Protein AF-A0A955SS91-F1 (afdb_monomer)

Radius of gyration: 15.08 Å; Cα contacts (8 Å, |Δi|>4): 204; chains: 1; bounding box: 35×33×44 Å

Sequence (114 aa):
MNPKEIGTIIAERQFTLSDNPDRIITARMGMPKVFSDNGDYCCPIQVLGAGNDRVLEVGGVDAVQAIDLALKALGARLWSMQKESGGKIVWLDEGNWDLGLPMINMNQIEVSPA

pLDDT: mean 82.78, std 16.25, range [34.12, 97.56]

Structure (mmCIF, N/CA/C/O backbone):
data_AF-A0A955SS91-F1
#
_entry.id   AF-A0A955SS91-F1
#
loop_
_atom_site.group_PDB
_atom_site.id
_atom_site.type_symbol
_atom_site.label_atom_id
_atom_site.label_alt_id
_atom_site.label_comp_id
_atom_site.label_asym_id
_atom_site.label_entity_id
_atom_site.label_seq_id
_atom_site.pdbx_PDB_ins_code
_atom_site.Cartn_x
_atom_site.Cartn_y
_atom_site.Cartn_z
_atom_site.occupancy
_atom_site.B_iso_or_equiv
_atom_site.auth_seq_id
_atom_site.auth_comp_id
_atom_site.auth_asym_id
_atom_site.auth_atom_id
_atom_site.pdbx_PDB_model_num
ATOM 1 N N . MET A 1 1 ? -5.383 0.423 -20.404 1.00 44.78 1 MET A N 1
ATOM 2 C CA . MET A 1 1 ? -5.559 -0.167 -19.060 1.00 44.78 1 MET A CA 1
ATOM 3 C C . MET A 1 1 ? -6.774 0.484 -18.423 1.00 44.78 1 MET A C 1
ATOM 5 O O . MET A 1 1 ? -6.920 1.690 -18.577 1.00 44.78 1 MET A O 1
ATOM 9 N N . ASN A 1 2 ? -7.677 -0.278 -17.804 1.00 42.12 2 ASN A N 1
ATOM 10 C CA . ASN A 1 2 ? -8.834 0.307 -17.129 1.00 42.12 2 ASN A CA 1
ATOM 11 C C . ASN A 1 2 ? -8.305 1.057 -15.885 1.00 42.12 2 ASN A C 1
ATOM 13 O O . ASN A 1 2 ? -7.682 0.400 -15.052 1.00 42.12 2 ASN A O 1
ATOM 17 N N . PRO A 1 3 ? -8.503 2.381 -15.718 1.00 49.69 3 PRO A N 1
ATOM 18 C CA . PRO A 1 3 ? -7.893 3.173 -14.631 1.00 49.69 3 PRO A CA 1
ATOM 19 C C . PRO A 1 3 ? -8.293 2.747 -13.204 1.00 49.69 3 PRO A C 1
ATOM 21 O O . PRO A 1 3 ? -7.920 3.391 -12.227 1.00 49.69 3 PRO A O 1
ATOM 24 N N . LYS A 1 4 ? -9.122 1.705 -13.083 1.00 57.12 4 LYS A N 1
ATOM 25 C CA . LYS A 1 4 ? -9.730 1.217 -11.846 1.00 57.12 4 LYS A CA 1
ATOM 26 C C . LYS A 1 4 ? -9.161 -0.114 -11.355 1.00 57.12 4 LYS A C 1
ATOM 28 O O . LYS A 1 4 ? -9.488 -0.507 -10.241 1.00 57.12 4 LYS A O 1
ATOM 33 N N . GLU A 1 5 ? -8.352 -0.816 -12.146 1.00 79.94 5 GLU A N 1
ATOM 34 C CA . GLU A 1 5 ? -7.921 -2.177 -11.808 1.00 79.94 5 GLU A CA 1
ATOM 35 C C . GLU A 1 5 ? -6.437 -2.219 -11.441 1.00 79.94 5 GLU A C 1
ATOM 37 O O . GLU A 1 5 ? -5.571 -1.842 -12.226 1.00 79.94 5 GLU A O 1
ATOM 42 N N . ILE A 1 6 ? -6.152 -2.701 -10.229 1.00 90.50 6 ILE A N 1
ATOM 43 C CA . ILE A 1 6 ? -4.796 -2.825 -9.674 1.00 90.50 6 ILE A CA 1
ATOM 44 C C . ILE A 1 6 ? -3.956 -3.917 -10.374 1.00 90.50 6 ILE A C 1
ATOM 46 O O . ILE A 1 6 ? -2.737 -3.949 -10.228 1.00 90.50 6 ILE A O 1
ATOM 50 N N . GLY A 1 7 ? -4.586 -4.795 -11.165 1.00 91.44 7 GLY A N 1
ATOM 51 C CA . GLY A 1 7 ? -3.945 -5.965 -11.771 1.00 91.44 7 GLY A CA 1
ATOM 52 C C . GLY A 1 7 ? -3.761 -7.114 -10.772 1.00 91.44 7 GLY A C 1
ATOM 53 O O . GLY A 1 7 ? -4.565 -7.276 -9.854 1.00 91.44 7 GLY A O 1
ATOM 54 N N . THR A 1 8 ? -2.714 -7.926 -10.954 1.00 95.69 8 THR A N 1
ATOM 55 C CA . THR A 1 8 ? -2.373 -9.030 -10.037 1.00 95.69 8 THR A CA 1
ATOM 56 C C . THR A 1 8 ? -1.987 -8.478 -8.671 1.00 95.69 8 THR A C 1
ATOM 58 O O . THR A 1 8 ? -0.992 -7.771 -8.565 1.00 95.69 8 THR A O 1
ATOM 61 N N . ILE A 1 9 ? -2.738 -8.818 -7.627 1.00 96.88 9 ILE A N 1
ATOM 62 C CA . ILE A 1 9 ? -2.437 -8.422 -6.245 1.00 96.88 9 ILE A CA 1
ATOM 63 C C . ILE A 1 9 ? -1.336 -9.333 -5.691 1.00 96.88 9 ILE A C 1
ATOM 65 O O . ILE A 1 9 ? -1.457 -10.553 -5.765 1.00 96.88 9 ILE A O 1
ATOM 69 N N . ILE A 1 10 ? -0.277 -8.740 -5.136 1.00 97.25 10 ILE A N 1
ATOM 70 C CA . ILE A 1 10 ? 0.867 -9.470 -4.560 1.00 97.25 10 ILE A CA 1
ATOM 71 C C . ILE A 1 10 ? 0.972 -9.328 -3.039 1.00 97.25 10 ILE A C 1
ATOM 73 O O . ILE A 1 10 ? 1.640 -1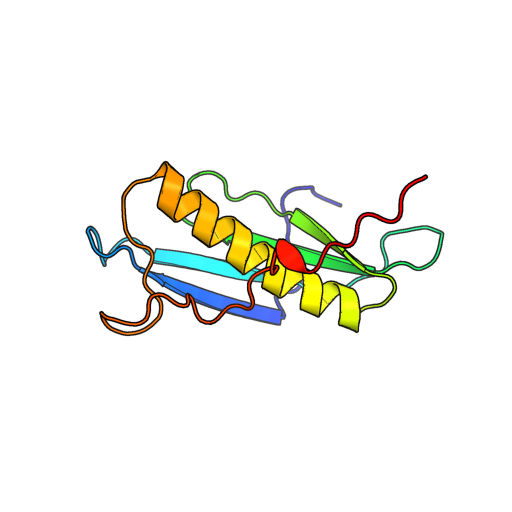0.136 -2.400 1.00 97.25 10 ILE A O 1
ATOM 77 N N . ALA A 1 11 ? 0.317 -8.323 -2.450 1.00 97.06 11 ALA A N 1
ATOM 78 C CA . ALA A 1 11 ? 0.247 -8.149 -1.003 1.00 97.06 11 ALA A CA 1
ATOM 79 C C . ALA A 1 11 ? -1.014 -7.383 -0.588 1.00 97.06 11 ALA A C 1
ATOM 81 O O . ALA A 1 11 ? -1.464 -6.469 -1.287 1.00 97.06 11 ALA A O 1
ATOM 82 N N . GLU A 1 12 ? -1.542 -7.726 0.587 1.00 96.25 12 GLU A N 1
ATOM 83 C CA . GLU A 1 12 ? -2.661 -7.035 1.224 1.00 96.25 12 GLU A CA 1
ATOM 84 C C . GLU A 1 12 ? -2.403 -6.834 2.720 1.00 96.25 12 GLU A C 1
ATOM 86 O O . GLU A 1 12 ? -1.715 -7.628 3.367 1.00 96.25 12 GLU A O 1
ATOM 91 N N . ARG A 1 13 ? -2.986 -5.773 3.281 1.00 94.50 13 ARG A N 1
ATOM 92 C CA . ARG A 1 13 ? -3.036 -5.537 4.724 1.00 94.50 13 ARG A CA 1
ATOM 93 C C . ARG A 1 13 ? -4.369 -4.925 5.114 1.00 94.50 13 ARG A C 1
ATOM 95 O O . ARG A 1 13 ? -4.806 -3.953 4.502 1.00 94.50 13 ARG A O 1
ATOM 102 N N . GLN A 1 14 ? -4.975 -5.480 6.156 1.00 93.62 14 GLN A N 1
ATOM 103 C CA . GLN A 1 14 ? -6.199 -4.957 6.745 1.00 93.62 14 GLN A CA 1
ATOM 104 C C . GLN A 1 14 ? -5.899 -4.118 7.985 1.00 93.62 14 GLN A C 1
ATOM 106 O O . GLN A 1 14 ? -4.964 -4.397 8.738 1.00 93.62 14 GLN A O 1
ATOM 111 N N . PHE A 1 15 ? -6.722 -3.095 8.164 1.00 91.50 15 PHE A N 1
ATOM 112 C CA . PHE A 1 15 ? -6.720 -2.162 9.276 1.00 91.50 15 PHE A CA 1
ATOM 113 C C . PHE A 1 15 ? -8.155 -1.980 9.762 1.00 91.50 15 PHE A C 1
ATOM 115 O O . PHE A 1 15 ? -9.101 -2.119 8.981 1.00 91.50 15 PHE A O 1
ATOM 122 N N . THR A 1 16 ? -8.305 -1.607 11.024 1.00 89.50 16 THR A N 1
ATOM 123 C CA . THR A 1 16 ? -9.587 -1.218 11.620 1.00 89.50 16 THR A CA 1
ATOM 124 C C . THR A 1 16 ? -9.568 0.260 11.989 1.00 89.50 16 THR A C 1
ATOM 126 O O . THR A 1 16 ? -8.511 0.900 12.016 1.00 89.50 16 THR A O 1
ATOM 129 N N . LEU A 1 17 ? -10.744 0.821 12.264 1.00 85.75 17 LEU A N 1
ATOM 130 C CA . LEU A 1 17 ? -10.852 2.121 12.915 1.00 85.75 17 LEU A CA 1
ATOM 131 C C . LEU A 1 17 ? -11.088 1.935 14.412 1.00 85.75 17 LEU A C 1
ATOM 133 O O . LEU A 1 17 ? -11.919 1.128 14.815 1.00 85.75 17 LEU A O 1
ATOM 137 N N . SER A 1 18 ? -10.394 2.712 15.242 1.00 83.62 18 SER A N 1
ATOM 138 C CA . SER A 1 18 ? -10.528 2.621 16.702 1.00 83.62 18 SER A CA 1
ATOM 139 C C . SER A 1 18 ? -11.941 2.931 17.206 1.00 83.62 18 SER A C 1
ATOM 141 O O . SER A 1 18 ? -12.359 2.419 18.234 1.00 83.62 18 SER A O 1
ATOM 143 N N . ASP A 1 19 ? -12.659 3.820 16.518 1.00 84.25 19 ASP A N 1
ATOM 144 C CA . ASP A 1 19 ? -14.026 4.243 16.845 1.00 84.25 19 ASP A CA 1
ATOM 145 C C . ASP A 1 19 ? -15.099 3.378 16.168 1.00 84.25 19 ASP A C 1
ATOM 147 O O . ASP A 1 19 ? -16.272 3.449 16.532 1.00 84.25 19 ASP A O 1
ATOM 151 N N . ASN A 1 20 ? -14.707 2.555 15.194 1.00 85.38 20 ASN A N 1
ATOM 152 C CA . ASN A 1 20 ? -15.581 1.608 14.518 1.00 85.38 20 ASN A CA 1
ATOM 153 C C . ASN A 1 20 ? -14.779 0.379 14.044 1.00 85.38 20 ASN A C 1
ATOM 155 O O . ASN A 1 20 ? -14.380 0.320 12.874 1.00 85.38 20 ASN A O 1
ATOM 159 N N . PRO A 1 21 ? -14.541 -0.605 14.930 1.00 84.81 21 PRO A N 1
ATOM 160 C CA . PRO A 1 21 ? -13.742 -1.787 14.606 1.00 84.81 21 PRO A CA 1
ATOM 161 C C . P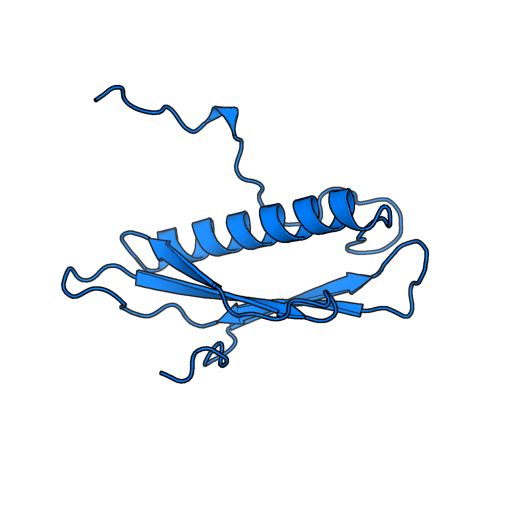RO A 1 21 ? -14.317 -2.646 13.472 1.00 84.81 21 PRO A C 1
ATOM 163 O O . PRO A 1 21 ? -13.559 -3.325 12.783 1.00 84.81 21 PRO A O 1
ATOM 166 N N . ASP A 1 22 ? -15.630 -2.573 13.230 1.00 88.00 22 ASP A N 1
ATOM 167 C CA . ASP A 1 22 ? -16.298 -3.278 12.128 1.00 88.00 22 ASP A CA 1
ATOM 168 C C . ASP A 1 22 ? -15.965 -2.665 10.757 1.00 88.00 22 ASP A C 1
ATOM 170 O O . ASP A 1 22 ? -16.153 -3.293 9.709 1.00 88.00 22 ASP A O 1
ATOM 174 N N . ARG A 1 23 ? -15.453 -1.427 10.733 1.00 86.88 23 ARG A N 1
ATOM 175 C CA . ARG A 1 23 ? -15.017 -0.772 9.503 1.00 86.88 23 ARG A CA 1
ATOM 176 C C . ARG A 1 23 ? -13.595 -1.190 9.146 1.00 86.88 23 ARG A C 1
ATOM 178 O O . ARG A 1 23 ? -12.617 -0.695 9.703 1.00 86.88 23 ARG A O 1
ATOM 185 N N . ILE A 1 24 ? -13.503 -2.042 8.129 1.00 91.06 24 ILE A N 1
ATOM 186 C CA . ILE A 1 24 ? -12.234 -2.522 7.578 1.00 91.06 24 ILE A CA 1
ATOM 187 C C . ILE A 1 24 ? -11.710 -1.579 6.492 1.00 91.06 24 ILE A C 1
ATOM 189 O O . ILE A 1 24 ? -12.403 -1.269 5.520 1.00 91.06 24 ILE A O 1
ATOM 193 N N . ILE A 1 25 ? -10.447 -1.181 6.627 1.00 92.25 25 ILE A N 1
ATOM 194 C CA . ILE A 1 25 ? -9.659 -0.528 5.580 1.00 92.25 25 ILE A CA 1
ATOM 195 C C . ILE A 1 25 ? -8.665 -1.553 5.040 1.00 92.25 25 ILE A C 1
ATOM 197 O O . ILE A 1 25 ? -7.970 -2.208 5.811 1.00 92.25 25 ILE A O 1
ATOM 201 N N . THR A 1 26 ? -8.579 -1.707 3.718 1.00 94.81 26 THR A N 1
ATOM 202 C CA . THR A 1 26 ? -7.651 -2.670 3.095 1.00 94.81 26 THR A CA 1
ATOM 203 C C . THR A 1 26 ? -6.662 -1.954 2.190 1.00 94.81 26 THR A C 1
ATOM 205 O O . THR A 1 26 ? -7.059 -1.374 1.183 1.00 94.81 26 THR A O 1
ATOM 208 N N . ALA A 1 27 ? -5.373 -2.020 2.515 1.00 95.12 27 ALA A N 1
ATOM 209 C CA . ALA A 1 27 ? -4.299 -1.630 1.611 1.00 95.12 27 ALA A CA 1
ATOM 210 C C . ALA A 1 27 ? -3.926 -2.812 0.709 1.00 95.12 27 ALA A C 1
ATOM 212 O O . ALA A 1 27 ? -3.731 -3.926 1.193 1.00 95.12 27 ALA A O 1
ATOM 213 N N . ARG A 1 28 ? -3.801 -2.562 -0.592 1.00 97.00 28 ARG A N 1
ATOM 214 C CA . ARG A 1 28 ? -3.412 -3.537 -1.613 1.00 97.00 28 ARG A CA 1
ATOM 215 C C . ARG A 1 28 ? -2.216 -3.030 -2.395 1.00 97.00 28 ARG A C 1
ATOM 217 O O . ARG A 1 28 ? -2.144 -1.842 -2.716 1.00 97.00 28 ARG A O 1
ATOM 224 N N . MET A 1 29 ? -1.336 -3.954 -2.750 1.00 97.56 29 MET A N 1
ATOM 225 C CA . MET A 1 29 ? -0.226 -3.744 -3.668 1.00 97.56 29 MET A CA 1
ATOM 226 C C . MET A 1 29 ? -0.353 -4.720 -4.832 1.00 97.56 29 MET A C 1
ATOM 228 O O . MET A 1 29 ? -0.503 -5.928 -4.626 1.00 97.56 29 MET A O 1
ATOM 232 N N . GLY A 1 30 ? -0.309 -4.194 -6.050 1.00 97.31 30 GLY A N 1
ATOM 233 C CA . GLY A 1 30 ? -0.276 -4.994 -7.262 1.00 97.31 30 GLY A CA 1
ATOM 234 C C . GLY A 1 30 ? 1.143 -5.281 -7.740 1.00 97.31 30 GLY A C 1
ATOM 235 O O . GLY A 1 30 ? 2.122 -4.729 -7.242 1.00 97.31 30 GLY A O 1
ATOM 236 N N . MET A 1 31 ? 1.245 -6.174 -8.715 1.00 96.75 31 MET A N 1
ATOM 237 C CA . MET A 1 31 ? 2.505 -6.594 -9.308 1.00 96.75 31 MET A CA 1
ATOM 238 C C . MET A 1 31 ? 3.190 -5.414 -10.019 1.00 96.75 31 MET A C 1
ATOM 240 O O . MET A 1 31 ? 2.542 -4.756 -10.842 1.00 96.75 31 MET A O 1
ATOM 244 N N . PRO A 1 32 ? 4.484 -5.153 -9.747 1.00 96.56 32 PRO A N 1
ATOM 245 C CA . PRO A 1 32 ? 5.243 -4.157 -10.485 1.00 96.56 32 PRO A CA 1
ATOM 246 C C . PRO A 1 32 ? 5.271 -4.467 -11.978 1.00 96.56 32 PRO A C 1
ATOM 248 O O . PRO A 1 32 ? 5.373 -5.627 -12.385 1.00 96.56 32 PRO A O 1
ATOM 251 N N . LYS A 1 33 ? 5.214 -3.421 -12.796 1.00 94.62 33 LYS A N 1
ATOM 252 C CA . LYS A 1 33 ? 5.214 -3.519 -14.257 1.00 94.62 33 LYS A CA 1
ATOM 253 C C . LYS A 1 33 ? 5.978 -2.351 -14.864 1.00 94.62 33 LYS A C 1
ATOM 255 O O . LYS A 1 33 ? 6.019 -1.272 -14.280 1.00 94.62 33 LYS A O 1
ATOM 260 N N . VAL A 1 34 ? 6.535 -2.563 -16.049 1.00 93.56 34 VAL A N 1
ATOM 261 C CA . VAL A 1 34 ? 7.107 -1.479 -16.855 1.00 93.56 34 VAL A CA 1
ATOM 262 C C . VAL A 1 34 ? 5.976 -0.544 -17.285 1.00 93.56 34 VAL A C 1
ATOM 264 O O . VAL A 1 34 ? 4.914 -1.014 -17.701 1.00 93.56 34 VAL A O 1
ATOM 267 N N . PHE A 1 35 ? 6.184 0.764 -17.147 1.00 83.88 35 PHE A N 1
ATOM 268 C CA . PHE A 1 35 ? 5.143 1.769 -17.396 1.00 83.88 35 PHE A CA 1
ATOM 269 C C . PHE A 1 35 ? 5.599 2.939 -18.280 1.00 83.88 35 PHE A C 1
ATOM 271 O O . PHE A 1 35 ? 4.743 3.593 -18.875 1.00 83.88 35 PHE A O 1
ATOM 278 N N . SER A 1 36 ? 6.906 3.183 -18.420 1.00 77.56 36 SER A N 1
ATOM 279 C CA . SER A 1 36 ? 7.435 4.217 -19.317 1.00 77.56 36 SER A CA 1
ATOM 280 C C . SER A 1 36 ? 8.204 3.610 -20.492 1.00 77.56 36 SER A C 1
ATOM 282 O O . SER A 1 36 ? 8.779 2.525 -20.386 1.00 77.56 36 SER A O 1
ATOM 284 N N . ASP A 1 37 ? 8.267 4.349 -21.602 1.00 76.94 37 ASP A N 1
ATOM 285 C CA . ASP A 1 37 ? 9.090 3.995 -22.770 1.00 76.94 37 ASP A CA 1
ATOM 286 C C . ASP A 1 37 ? 10.594 3.939 -22.428 1.00 76.94 37 ASP A C 1
ATOM 288 O O . ASP A 1 37 ? 11.374 3.309 -23.139 1.00 76.94 37 ASP A O 1
ATOM 292 N N . ASN A 1 38 ? 10.994 4.553 -21.306 1.00 80.19 38 ASN A N 1
ATOM 293 C CA . ASN A 1 38 ? 12.362 4.550 -20.789 1.00 80.19 38 ASN A CA 1
ATOM 294 C C . ASN A 1 38 ? 12.689 3.312 -19.934 1.00 80.19 38 ASN A C 1
ATOM 296 O O . ASN A 1 38 ? 13.822 3.174 -19.478 1.00 80.19 38 ASN A O 1
ATOM 300 N N . GLY A 1 39 ? 11.727 2.408 -19.720 1.00 82.44 39 GLY A N 1
ATOM 301 C CA . GLY A 1 39 ? 11.922 1.187 -18.937 1.00 82.44 39 GLY A CA 1
ATOM 302 C C . GLY A 1 39 ? 11.702 1.344 -17.431 1.00 82.44 39 GLY A C 1
ATOM 303 O O . GLY A 1 39 ? 11.981 0.398 -16.694 1.00 82.44 39 GLY A O 1
ATOM 304 N N . ASP A 1 40 ? 11.174 2.485 -16.970 1.00 92.19 40 ASP A N 1
ATOM 305 C CA . ASP A 1 40 ? 10.836 2.667 -15.557 1.00 92.19 40 ASP A CA 1
ATOM 306 C C . ASP A 1 40 ? 9.689 1.739 -15.157 1.00 92.19 40 ASP A C 1
ATOM 308 O O . ASP A 1 40 ? 8.782 1.420 -15.942 1.00 92.19 40 ASP A O 1
ATOM 312 N N . TYR A 1 41 ? 9.705 1.344 -13.891 1.00 95.56 41 TYR A N 1
ATOM 313 C CA . TYR A 1 41 ? 8.677 0.509 -13.302 1.00 95.56 41 TYR A CA 1
ATOM 314 C C . TYR A 1 41 ? 7.667 1.359 -12.548 1.00 95.56 41 TYR A C 1
ATOM 316 O O . TYR A 1 41 ? 7.985 2.397 -11.975 1.00 95.56 41 TYR A O 1
ATOM 324 N N . CYS A 1 42 ? 6.435 0.874 -12.483 1.00 94.88 42 CYS A N 1
ATOM 325 C CA . CYS A 1 42 ? 5.481 1.324 -11.491 1.00 94.88 42 CYS A CA 1
ATOM 326 C C . CYS A 1 42 ? 4.931 0.142 -10.697 1.00 94.88 42 CYS A C 1
ATOM 328 O O . CYS A 1 42 ? 4.816 -0.980 -11.196 1.00 94.88 42 CYS A O 1
ATOM 330 N N . CYS A 1 43 ? 4.585 0.406 -9.443 1.00 97.00 43 CYS A N 1
ATOM 331 C CA . CYS A 1 43 ? 3.908 -0.526 -8.561 1.00 97.00 43 CYS A CA 1
ATOM 332 C C . CYS A 1 43 ? 2.537 0.069 -8.191 1.00 97.00 43 CYS A C 1
ATOM 334 O O . CYS A 1 43 ? 2.478 1.130 -7.557 1.00 97.00 43 CYS A O 1
ATOM 336 N N . PRO A 1 44 ? 1.422 -0.536 -8.640 1.00 96.62 44 PRO A N 1
ATOM 337 C CA . PRO A 1 44 ? 0.093 -0.009 -8.369 1.00 96.62 44 PRO A CA 1
ATOM 338 C C . PRO A 1 44 ? -0.337 -0.310 -6.926 1.00 96.62 44 PRO A C 1
ATOM 340 O O . PRO A 1 44 ? -0.186 -1.427 -6.438 1.00 96.62 44 PRO A O 1
ATOM 343 N N . ILE A 1 45 ? -0.923 0.677 -6.251 1.00 96.44 45 ILE A N 1
ATOM 344 C CA . ILE A 1 45 ? -1.455 0.554 -4.889 1.00 96.44 45 ILE A CA 1
ATOM 345 C C . ILE A 1 45 ? -2.910 1.003 -4.814 1.00 96.44 45 ILE A C 1
ATOM 347 O O . ILE A 1 45 ? -3.350 1.885 -5.555 1.00 96.44 45 ILE A O 1
ATOM 351 N N . GLN A 1 46 ? -3.660 0.441 -3.872 1.00 95.44 46 GLN A N 1
ATOM 352 C CA . GLN A 1 46 ? -5.052 0.808 -3.621 1.00 95.44 46 GLN A CA 1
ATOM 353 C C . GLN A 1 46 ? -5.348 0.753 -2.123 1.00 95.44 46 GLN A C 1
ATOM 355 O O . GLN A 1 46 ? -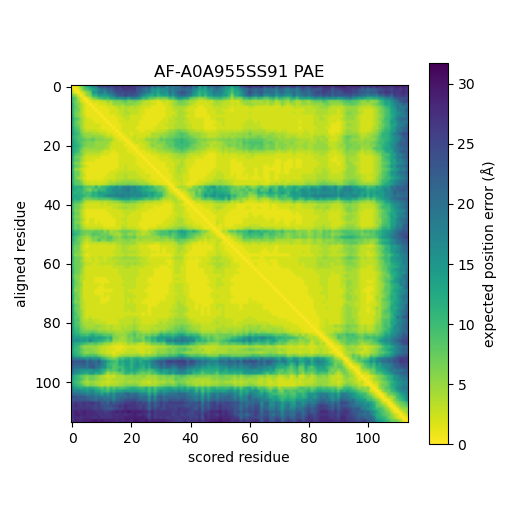4.861 -0.133 -1.429 1.00 95.44 46 GLN A O 1
ATOM 360 N N . VAL A 1 47 ? -6.158 1.687 -1.627 1.00 93.88 47 VAL A N 1
ATOM 361 C CA . VAL A 1 47 ? -6.710 1.638 -0.266 1.00 93.88 47 VAL A CA 1
ATOM 362 C C . VAL A 1 47 ? -8.226 1.588 -0.393 1.00 93.88 47 VAL A C 1
ATOM 364 O O . VAL A 1 47 ? -8.802 2.500 -0.976 1.00 93.88 47 VAL A O 1
ATOM 367 N N . LEU A 1 48 ? -8.839 0.516 0.103 1.00 92.56 48 LEU A N 1
ATOM 368 C CA . LEU A 1 48 ? -10.282 0.273 0.076 1.00 92.56 48 LEU A CA 1
ATOM 369 C C . LEU A 1 48 ? -10.937 0.620 1.410 1.00 92.56 48 LEU A C 1
ATOM 371 O O . LEU A 1 48 ? -10.288 0.533 2.454 1.00 92.56 48 LEU A O 1
ATOM 375 N N . GLY A 1 49 ? -12.229 0.959 1.381 1.00 87.00 49 GLY A N 1
ATOM 376 C CA . GLY A 1 49 ? -12.997 1.319 2.586 1.00 87.00 49 GLY A CA 1
ATOM 377 C C . GLY A 1 49 ? -12.757 2.761 3.058 1.00 87.00 49 GLY A C 1
ATOM 378 O O . GLY A 1 49 ? -13.258 3.189 4.106 1.00 87.00 49 GLY A O 1
ATOM 379 N N . ALA A 1 50 ? -12.016 3.528 2.253 1.00 75.44 50 ALA A N 1
ATOM 380 C CA . ALA A 1 50 ? -11.582 4.895 2.516 1.00 75.44 50 ALA A CA 1
ATOM 381 C C . ALA A 1 50 ? -12.506 5.958 1.903 1.00 75.44 50 ALA A C 1
ATOM 383 O O . ALA A 1 50 ? -12.338 7.144 2.168 1.00 75.44 50 ALA A O 1
ATOM 384 N N . GLY A 1 51 ? -13.447 5.557 1.043 1.00 78.75 51 GLY A N 1
ATOM 385 C CA . GLY A 1 51 ? -14.323 6.460 0.288 1.00 78.75 51 GLY A CA 1
ATOM 386 C C . GLY A 1 51 ? -13.702 6.959 -1.021 1.00 78.75 51 GLY A C 1
ATOM 387 O O . GLY A 1 51 ? -14.429 7.236 -1.972 1.00 78.75 51 GLY A O 1
ATOM 388 N N . ASN A 1 52 ? -12.369 6.996 -1.118 1.00 80.00 52 ASN A N 1
ATOM 389 C CA . ASN A 1 52 ? -11.644 7.176 -2.373 1.00 80.00 52 ASN A CA 1
ATOM 390 C C . ASN A 1 52 ? -10.756 5.962 -2.640 1.00 80.00 52 ASN A C 1
ATOM 392 O O . ASN A 1 52 ? -9.578 5.939 -2.281 1.00 80.00 52 ASN A O 1
ATOM 396 N N . ASP A 1 53 ? -11.331 4.985 -3.330 1.00 88.12 53 ASP A N 1
ATOM 397 C CA . ASP A 1 53 ? -10.732 3.672 -3.557 1.00 88.12 53 ASP A CA 1
ATOM 398 C C . ASP A 1 53 ? -9.939 3.618 -4.880 1.00 88.12 53 ASP A C 1
ATOM 400 O O . ASP A 1 53 ? -9.764 2.562 -5.489 1.00 88.12 53 ASP A O 1
ATOM 404 N N . ARG A 1 54 ? -9.450 4.772 -5.362 1.00 90.19 54 ARG A N 1
ATOM 405 C CA . ARG A 1 54 ? -8.671 4.850 -6.607 1.00 90.19 54 ARG A CA 1
ATOM 406 C C . ARG A 1 54 ? -7.324 4.136 -6.494 1.00 90.19 54 ARG A C 1
ATOM 408 O O . ARG A 1 54 ? -6.642 4.234 -5.461 1.00 90.19 54 ARG A O 1
ATOM 415 N N . VAL A 1 55 ? -6.931 3.509 -7.599 1.00 93.50 55 VAL A N 1
ATOM 416 C CA . VAL A 1 55 ? -5.588 2.966 -7.815 1.00 93.50 55 VAL A CA 1
ATOM 417 C C . VAL A 1 55 ? -4.616 4.124 -8.052 1.00 93.50 55 VAL A C 1
ATOM 419 O O . VAL A 1 55 ? -4.945 5.083 -8.750 1.00 93.50 55 VAL A O 1
ATOM 422 N N . LEU A 1 56 ? -3.435 4.051 -7.443 1.00 92.69 56 LEU A N 1
ATOM 423 C CA . LEU A 1 56 ? -2.310 4.949 -7.703 1.00 92.69 56 LEU A CA 1
ATOM 424 C C . LEU A 1 56 ? -1.157 4.125 -8.260 1.00 92.69 56 LEU A C 1
ATOM 426 O O . LEU A 1 56 ? -0.826 3.091 -7.689 1.00 92.69 56 LEU A O 1
ATOM 430 N N . GLU A 1 57 ? -0.537 4.583 -9.339 1.00 93.75 57 GLU A N 1
ATOM 431 C CA . GLU A 1 57 ? 0.683 3.976 -9.871 1.00 93.75 57 GLU A CA 1
ATOM 432 C C . GLU A 1 57 ? 1.894 4.709 -9.294 1.00 93.75 57 GLU A C 1
ATOM 434 O O . GLU A 1 57 ? 2.035 5.917 -9.477 1.00 93.75 57 GLU A O 1
ATOM 439 N N . VAL A 1 58 ? 2.744 3.994 -8.554 1.00 94.81 58 VAL A N 1
ATOM 440 C CA . VAL A 1 58 ? 3.922 4.576 -7.896 1.00 94.81 58 VAL A CA 1
ATOM 441 C C . VAL A 1 58 ? 5.169 4.192 -8.679 1.00 94.81 58 VAL A C 1
ATOM 443 O O . VAL A 1 58 ? 5.479 3.008 -8.784 1.00 94.81 58 VAL A O 1
ATOM 446 N N . GLY A 1 59 ? 5.843 5.181 -9.265 1.00 93.19 59 GLY A N 1
ATOM 447 C CA . GLY A 1 59 ? 6.999 4.974 -10.139 1.00 93.19 59 GLY A CA 1
ATOM 448 C C . GLY A 1 59 ? 8.315 4.757 -9.391 1.00 93.19 59 GLY A C 1
ATOM 449 O O . GLY A 1 59 ? 8.503 5.294 -8.303 1.00 93.19 59 GLY A O 1
ATOM 450 N N . GLY A 1 60 ? 9.227 4.010 -10.008 1.00 93.69 60 GLY A N 1
ATOM 451 C CA . GLY A 1 60 ? 10.622 3.841 -9.609 1.00 93.69 60 GLY A CA 1
ATOM 452 C C . GLY A 1 60 ? 11.484 3.417 -10.803 1.00 93.69 60 GLY A C 1
ATOM 453 O O . GLY A 1 60 ? 10.971 2.892 -11.790 1.00 93.69 60 GLY A O 1
ATOM 454 N N . VAL A 1 61 ? 12.796 3.634 -10.714 1.00 95.88 61 VAL A N 1
ATOM 455 C CA . VAL A 1 61 ? 13.763 3.301 -11.779 1.00 95.88 61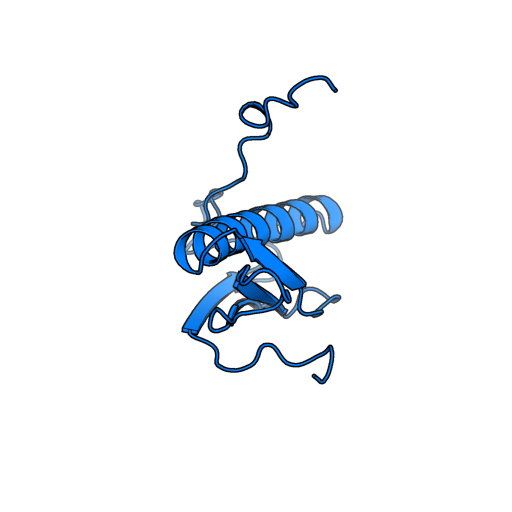 VAL A CA 1
ATOM 456 C C . VAL A 1 61 ? 13.809 1.800 -12.083 1.00 95.88 61 VAL A C 1
ATOM 458 O O . VAL A 1 61 ? 14.134 1.392 -13.191 1.00 95.88 61 VAL A O 1
ATOM 461 N N . ASP A 1 62 ? 13.456 0.971 -11.101 1.00 95.56 62 ASP A N 1
ATOM 462 C CA . ASP A 1 62 ? 13.309 -0.472 -11.233 1.00 95.56 62 ASP A CA 1
ATOM 463 C C . ASP A 1 62 ? 12.160 -0.994 -10.351 1.00 95.56 62 ASP A C 1
ATOM 465 O O . ASP A 1 62 ? 11.541 -0.256 -9.574 1.00 95.56 62 ASP A O 1
ATOM 469 N N . ALA A 1 63 ? 11.858 -2.289 -10.474 1.00 96.38 63 ALA A N 1
ATOM 470 C CA . ALA A 1 63 ? 10.791 -2.932 -9.711 1.00 96.38 63 ALA A CA 1
ATOM 471 C C . ALA A 1 63 ? 11.010 -2.867 -8.188 1.00 96.38 63 ALA A C 1
ATOM 473 O O . ALA A 1 63 ? 10.036 -2.785 -7.440 1.00 96.38 63 ALA A O 1
ATOM 474 N N . VAL A 1 64 ? 12.264 -2.904 -7.723 1.00 97.44 64 VAL A N 1
ATOM 475 C CA . VAL A 1 64 ? 12.601 -2.886 -6.293 1.00 97.44 64 VAL A CA 1
ATOM 476 C C . VAL A 1 64 ? 12.300 -1.508 -5.712 1.00 97.44 64 VAL A C 1
ATOM 478 O O . VAL A 1 64 ? 11.590 -1.408 -4.711 1.00 97.44 64 VAL A O 1
ATOM 481 N N . GLN A 1 65 ? 12.763 -0.442 -6.369 1.00 95.88 65 GLN A N 1
ATOM 482 C CA . GLN A 1 65 ? 12.476 0.930 -5.965 1.00 95.88 65 GLN A CA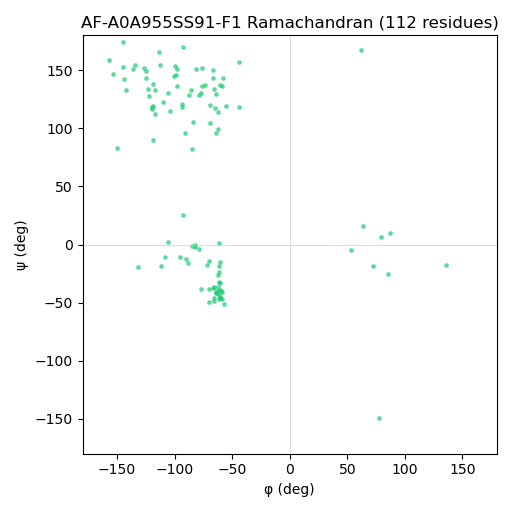 1
ATOM 483 C C . GLN A 1 65 ? 10.975 1.230 -6.056 1.00 95.88 65 GLN A C 1
ATOM 485 O O . GLN A 1 65 ? 10.425 1.853 -5.149 1.00 95.88 65 GLN A O 1
ATOM 490 N N . ALA A 1 66 ? 10.287 0.750 -7.098 1.00 96.31 66 ALA A N 1
ATOM 491 C CA . ALA A 1 66 ? 8.842 0.926 -7.225 1.00 96.31 66 ALA A CA 1
ATOM 492 C C . ALA A 1 66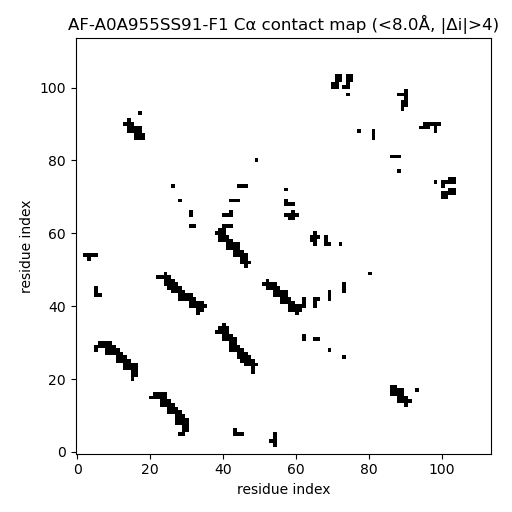 ? 8.072 0.274 -6.058 1.00 96.31 66 ALA A C 1
ATOM 494 O O . ALA A 1 66 ? 7.119 0.866 -5.553 1.00 96.31 66 ALA A O 1
ATOM 495 N N . ILE A 1 67 ? 8.492 -0.908 -5.584 1.00 97.31 67 ILE A N 1
ATOM 496 C CA . ILE A 1 67 ? 7.903 -1.559 -4.398 1.00 97.31 67 ILE A CA 1
ATOM 497 C C . ILE A 1 67 ? 8.168 -0.748 -3.124 1.00 97.31 67 ILE A C 1
ATOM 499 O O . ILE A 1 67 ? 7.238 -0.503 -2.354 1.00 97.31 67 ILE A O 1
ATOM 503 N N . ASP A 1 68 ? 9.413 -0.328 -2.890 1.00 96.50 68 ASP A N 1
ATOM 504 C CA . ASP A 1 68 ? 9.779 0.457 -1.704 1.00 96.50 68 ASP A CA 1
ATOM 505 C C . ASP A 1 68 ? 8.989 1.776 -1.636 1.00 96.50 68 ASP A C 1
ATOM 507 O O . ASP A 1 68 ? 8.377 2.104 -0.614 1.00 96.50 68 ASP A O 1
ATOM 511 N N . LEU A 1 69 ? 8.911 2.497 -2.757 1.00 95.69 69 LEU A N 1
ATOM 512 C CA . LEU A 1 69 ? 8.126 3.723 -2.864 1.00 95.69 69 LEU A CA 1
ATOM 513 C C . LEU A 1 69 ? 6.624 3.459 -2.718 1.00 95.69 69 LEU A C 1
ATOM 515 O O . LEU A 1 69 ? 5.930 4.255 -2.086 1.00 95.69 69 LEU A O 1
ATOM 519 N N . ALA A 1 70 ? 6.109 2.340 -3.232 1.00 96.25 70 ALA A N 1
ATOM 520 C CA . ALA A 1 70 ? 4.711 1.950 -3.059 1.00 96.25 70 ALA A CA 1
ATOM 521 C C . ALA A 1 70 ? 4.346 1.682 -1.590 1.00 96.25 70 ALA A C 1
ATOM 523 O O . ALA A 1 70 ? 3.295 2.138 -1.133 1.00 96.25 70 ALA A O 1
ATOM 524 N N . LEU A 1 71 ? 5.211 1.003 -0.827 1.00 95.81 71 LEU A N 1
ATOM 525 C CA . LEU A 1 71 ? 5.022 0.811 0.618 1.00 95.81 71 LEU A CA 1
ATOM 526 C C . LEU A 1 71 ? 4.982 2.153 1.355 1.00 95.81 71 LEU A C 1
ATOM 528 O O . LEU A 1 71 ? 4.088 2.391 2.170 1.00 95.81 71 LEU A O 1
ATOM 532 N N . LYS A 1 72 ? 5.911 3.050 1.014 1.00 94.75 72 LYS A N 1
ATOM 533 C CA . LYS A 1 72 ? 5.985 4.404 1.574 1.00 94.75 72 LYS A CA 1
ATOM 534 C C . LYS A 1 72 ? 4.758 5.253 1.243 1.00 94.75 72 LYS A C 1
ATOM 536 O O . LYS A 1 72 ? 4.225 5.950 2.108 1.00 94.75 72 LYS A O 1
ATOM 541 N N . ALA A 1 73 ? 4.273 5.166 0.008 1.00 94.00 73 ALA A N 1
ATOM 542 C CA . ALA A 1 73 ? 3.073 5.857 -0.444 1.00 94.00 73 ALA A CA 1
ATOM 543 C C . ALA A 1 73 ? 1.802 5.332 0.245 1.00 94.00 73 ALA A C 1
ATOM 545 O O . ALA A 1 73 ? 0.927 6.128 0.590 1.00 94.00 73 ALA A O 1
ATOM 546 N N . LEU A 1 74 ? 1.702 4.020 0.496 1.00 93.69 74 LEU A N 1
ATOM 547 C CA . LEU A 1 74 ? 0.614 3.445 1.296 1.00 93.69 74 LEU A CA 1
ATOM 548 C C . LEU A 1 74 ? 0.614 3.998 2.725 1.00 93.69 74 LEU A C 1
ATOM 550 O O . LEU A 1 74 ? -0.438 4.432 3.196 1.00 93.69 74 LEU A O 1
ATOM 554 N N . GLY A 1 75 ? 1.780 4.042 3.381 1.00 91.81 75 GLY A N 1
ATOM 555 C CA . GLY A 1 75 ? 1.920 4.635 4.712 1.00 91.81 75 GLY A CA 1
ATOM 556 C C . GLY A 1 75 ? 1.465 6.096 4.732 1.00 91.81 75 GLY A C 1
ATOM 557 O O . GLY A 1 75 ? 0.588 6.470 5.511 1.00 91.81 75 GLY A O 1
ATOM 558 N N . ALA A 1 76 ? 1.979 6.907 3.801 1.00 89.81 76 ALA A N 1
ATOM 559 C CA . ALA A 1 76 ? 1.620 8.320 3.684 1.00 89.81 76 ALA A CA 1
ATOM 560 C C . ALA A 1 76 ? 0.115 8.539 3.443 1.00 89.81 76 ALA A C 1
ATOM 562 O O . ALA A 1 76 ? -0.490 9.428 4.046 1.00 89.81 76 ALA A O 1
ATOM 563 N N . ARG A 1 77 ? -0.513 7.710 2.597 1.00 90.06 77 ARG A N 1
ATOM 564 C CA . ARG A 1 77 ? -1.950 7.797 2.300 1.00 90.06 77 ARG A CA 1
ATOM 565 C C . ARG A 1 77 ? -2.805 7.482 3.524 1.00 90.06 77 ARG A C 1
ATOM 567 O O . ARG A 1 77 ? -3.734 8.232 3.811 1.00 90.06 77 ARG A O 1
ATOM 574 N N . LEU A 1 78 ? -2.487 6.413 4.254 1.00 89.75 78 LEU A N 1
ATOM 575 C CA . LEU A 1 78 ? -3.199 6.051 5.483 1.00 89.75 78 LEU A CA 1
ATOM 576 C C . LEU A 1 78 ? -3.021 7.121 6.568 1.00 89.75 78 LEU A C 1
ATOM 578 O O . LEU A 1 78 ? -3.992 7.504 7.217 1.00 89.75 78 LEU A O 1
ATOM 582 N N . TRP A 1 79 ? -1.816 7.678 6.706 1.00 87.19 79 TRP A N 1
ATOM 583 C CA . TRP A 1 79 ? -1.563 8.784 7.628 1.00 87.19 79 TRP A CA 1
ATOM 584 C C . TRP A 1 79 ? -2.387 10.038 7.287 1.00 87.19 79 TRP A C 1
ATOM 586 O O . TRP A 1 79 ? -2.984 10.637 8.183 1.00 87.19 79 TRP A O 1
ATOM 596 N N . SER A 1 80 ? -2.486 10.413 6.003 1.00 86.12 80 SER A N 1
ATOM 597 C CA . SER A 1 80 ? -3.343 11.531 5.558 1.00 86.12 80 SER A CA 1
ATOM 598 C C . SER A 1 80 ? -4.811 11.274 5.896 1.00 86.12 80 SER A C 1
ATOM 600 O O . SER A 1 80 ? -5.473 12.123 6.487 1.00 86.12 80 SER A O 1
ATOM 602 N N . MET A 1 81 ? -5.306 10.063 5.618 1.00 84.25 81 MET A N 1
ATOM 603 C CA . MET A 1 81 ? -6.682 9.674 5.942 1.00 84.25 81 MET A CA 1
ATOM 604 C C . MET A 1 81 ? -6.980 9.764 7.442 1.00 84.25 81 MET A C 1
ATOM 606 O O . MET A 1 81 ? -8.055 10.221 7.828 1.00 84.25 81 MET A O 1
ATOM 610 N N . GLN A 1 82 ? -6.038 9.363 8.299 1.00 83.56 82 GLN A N 1
ATOM 611 C CA . GLN A 1 82 ? -6.170 9.501 9.750 1.00 83.56 82 GLN A CA 1
ATOM 612 C C . GLN A 1 82 ? -6.279 10.976 10.179 1.00 83.56 82 GLN A C 1
ATOM 614 O O . GLN A 1 82 ? -7.038 11.301 11.090 1.00 83.56 82 GLN A O 1
ATOM 619 N N . LYS A 1 83 ? -5.561 11.891 9.514 1.00 81.88 83 LYS A N 1
ATOM 620 C CA . LYS A 1 83 ? -5.665 13.337 9.778 1.00 81.88 83 LYS A CA 1
ATOM 621 C C . LYS A 1 83 ? -6.992 13.932 9.314 1.00 81.88 83 LYS A C 1
ATOM 623 O O . LYS A 1 83 ? -7.534 14.783 10.010 1.00 81.88 83 LYS A O 1
ATOM 628 N N . GLU A 1 84 ? -7.505 13.487 8.173 1.00 81.19 84 GLU A N 1
ATOM 629 C CA . GLU A 1 84 ? -8.739 14.005 7.569 1.00 81.19 84 GLU A CA 1
ATOM 630 C C . GLU A 1 84 ? -10.010 13.490 8.260 1.00 81.19 84 GLU A C 1
ATOM 632 O O . GLU A 1 84 ? -10.974 14.235 8.417 1.00 81.19 84 GLU A O 1
ATOM 637 N N . SER A 1 85 ? -10.023 12.222 8.680 1.00 73.44 85 SER A N 1
ATOM 638 C CA . SER A 1 85 ? -11.211 11.575 9.258 1.00 73.44 85 SER A CA 1
ATOM 639 C C . SER A 1 85 ? -11.344 11.739 10.774 1.00 73.44 85 SER A C 1
ATOM 641 O O . SER A 1 85 ? -12.416 11.484 11.316 1.00 73.44 85 SER A O 1
ATOM 643 N N . GLY A 1 86 ? -10.275 12.130 11.476 1.00 70.38 86 GLY A N 1
ATOM 644 C CA . GLY A 1 86 ? -10.246 12.253 12.939 1.00 70.38 86 GLY 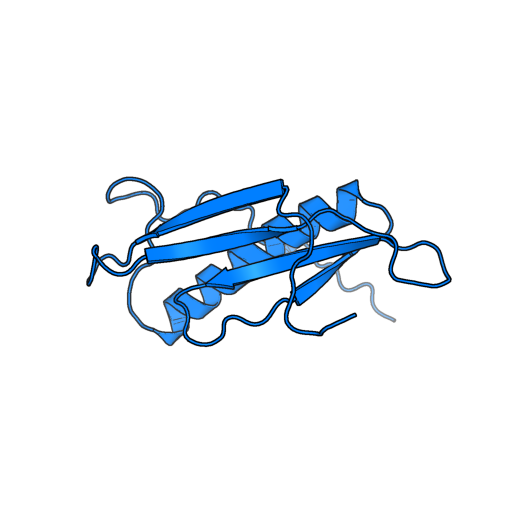A CA 1
ATOM 645 C C . GLY A 1 86 ? -10.250 10.918 13.702 1.00 70.38 86 GLY A C 1
ATOM 646 O O . GLY A 1 86 ? -9.846 10.890 14.866 1.00 70.38 86 GLY A O 1
ATOM 647 N N . GLY A 1 87 ? -10.648 9.816 13.057 1.00 73.56 87 GLY A N 1
ATOM 648 C CA . GLY A 1 87 ? -10.552 8.452 13.580 1.00 73.56 87 GLY A CA 1
ATOM 649 C C . GLY A 1 87 ? -9.123 7.912 13.508 1.00 73.56 87 GLY A C 1
ATOM 650 O O . GLY A 1 87 ? -8.331 8.317 12.656 1.00 73.56 87 GLY A O 1
ATOM 651 N N . LYS A 1 88 ? -8.759 6.992 14.409 1.00 83.81 88 LYS A N 1
ATOM 652 C CA . LYS A 1 88 ? -7.430 6.362 14.404 1.00 83.81 88 LYS A CA 1
ATOM 653 C C . LYS A 1 88 ? -7.484 5.058 13.615 1.00 83.81 88 LYS A C 1
ATOM 655 O O . LYS A 1 88 ? -8.240 4.159 13.970 1.00 83.81 88 LYS A O 1
ATOM 660 N N . ILE A 1 89 ? -6.668 4.963 12.567 1.00 87.38 89 ILE A N 1
ATOM 661 C CA . ILE A 1 89 ? -6.443 3.717 11.829 1.00 87.38 89 ILE A CA 1
ATOM 662 C C . ILE A 1 89 ? -5.494 2.851 12.656 1.00 87.38 89 ILE A C 1
ATOM 664 O O . ILE A 1 89 ? -4.461 3.333 13.120 1.00 87.38 89 ILE A O 1
ATOM 668 N N . VAL A 1 90 ? -5.855 1.588 12.852 1.00 87.25 90 VAL A N 1
ATOM 669 C CA . VAL A 1 90 ? -5.147 0.661 13.734 1.00 87.25 90 VAL A CA 1
ATOM 670 C C . VAL A 1 90 ? -4.708 -0.570 12.943 1.00 87.25 90 VAL A C 1
ATOM 672 O O . VAL A 1 90 ? -5.472 -1.129 12.154 1.00 87.25 90 VAL A O 1
ATOM 675 N N . TRP A 1 91 ? -3.448 -0.967 13.134 1.00 86.50 91 TRP A N 1
ATOM 676 C CA . TRP A 1 91 ? -2.872 -2.188 12.578 1.00 86.50 91 TRP A CA 1
ATOM 677 C C . TRP A 1 91 ? -2.401 -3.093 13.712 1.00 86.50 91 TRP A C 1
ATOM 679 O O . TRP A 1 91 ? -1.491 -2.706 14.446 1.00 86.50 91 TRP A O 1
ATOM 689 N N . LEU A 1 92 ? -2.987 -4.296 13.801 1.00 77.50 92 LEU A N 1
ATOM 690 C CA . LEU A 1 92 ? -2.904 -5.178 14.977 1.00 77.50 92 LEU A CA 1
ATOM 691 C C . LEU A 1 92 ? -3.533 -4.520 16.219 1.00 77.50 92 LEU A C 1
ATOM 693 O O . LEU A 1 92 ? -3.881 -3.347 16.168 1.00 77.50 92 LEU A O 1
ATOM 697 N N . ASP A 1 93 ? -3.765 -5.290 17.283 1.00 67.94 93 ASP A N 1
ATOM 698 C CA . ASP A 1 93 ? -4.488 -4.863 18.492 1.00 67.94 93 ASP A CA 1
ATOM 699 C C . ASP A 1 93 ? -4.088 -3.463 19.008 1.00 67.94 93 ASP A C 1
ATOM 701 O O . ASP A 1 93 ? -2.996 -2.950 18.740 1.00 67.94 93 ASP A O 1
ATOM 705 N N . GLU A 1 94 ? -4.990 -2.838 19.769 1.00 58.22 94 GLU A N 1
ATOM 706 C CA . GLU A 1 94 ? -4.862 -1.461 20.254 1.00 58.22 94 GLU A CA 1
ATOM 707 C C . GLU A 1 94 ? -3.456 -1.134 20.800 1.00 58.22 94 GLU A C 1
ATOM 709 O O . GLU A 1 94 ? -2.999 -1.708 21.786 1.00 58.22 94 GLU A O 1
ATOM 714 N N . GLY A 1 95 ? -2.776 -0.164 20.176 1.00 55.16 95 GLY A N 1
ATOM 715 C CA . GLY A 1 95 ? -1.535 0.417 20.703 1.00 55.16 95 GLY A CA 1
ATOM 716 C C . GLY A 1 95 ? -0.409 0.610 19.691 1.00 55.16 95 GLY A C 1
ATOM 717 O O . GLY A 1 95 ? 0.494 1.407 19.957 1.00 55.16 95 GLY A O 1
ATOM 718 N N . ASN A 1 96 ? -0.458 -0.046 18.526 1.00 57.16 96 ASN A N 1
ATOM 719 C CA . ASN A 1 96 ? 0.555 0.151 17.491 1.00 57.16 96 ASN A CA 1
ATOM 720 C C . ASN A 1 96 ? 0.161 1.266 16.507 1.00 57.16 96 ASN A C 1
ATOM 722 O O . ASN A 1 96 ? -0.572 1.059 15.541 1.00 57.16 96 ASN A O 1
ATOM 726 N N . TRP A 1 97 ? 0.665 2.473 16.767 1.00 61.75 97 TRP A N 1
ATOM 727 C CA . TRP A 1 97 ? 0.419 3.663 15.944 1.00 61.75 97 TRP A CA 1
ATOM 728 C C . TRP A 1 97 ? 1.263 3.717 14.658 1.00 61.75 97 TRP A C 1
ATOM 730 O O . TRP A 1 97 ? 1.088 4.638 13.866 1.00 61.75 97 TRP A O 1
ATOM 740 N N . ASP A 1 98 ? 2.173 2.761 14.447 1.00 70.00 98 ASP A N 1
ATOM 741 C CA . ASP A 1 98 ? 3.167 2.790 13.362 1.00 70.00 98 ASP A CA 1
ATOM 742 C C . ASP A 1 98 ? 2.621 2.304 12.000 1.00 70.00 98 ASP A C 1
ATOM 744 O O . ASP A 1 98 ? 3.348 2.256 11.014 1.00 70.00 98 ASP A O 1
ATOM 748 N N . LEU A 1 99 ? 1.344 1.893 11.903 1.00 82.75 99 LEU A N 1
ATOM 749 C CA . LEU A 1 99 ? 0.696 1.318 10.696 1.00 82.75 99 LEU A CA 1
ATOM 750 C C . LEU A 1 99 ? 1.430 0.102 10.062 1.00 82.75 99 LEU A C 1
ATOM 752 O O . LEU A 1 99 ? 0.946 -0.500 9.097 1.00 82.75 99 LEU A O 1
ATOM 756 N N . GLY A 1 100 ? 2.605 -0.268 10.580 1.00 85.25 100 GLY A N 1
ATOM 757 C CA . GLY A 1 100 ? 3.505 -1.275 10.036 1.00 85.25 100 GLY A CA 1
ATOM 758 C C . GLY A 1 100 ? 4.087 -0.950 8.674 1.00 85.25 100 GLY A C 1
ATOM 759 O O . GLY A 1 100 ? 4.501 -1.879 7.972 1.00 85.25 100 GLY A O 1
ATOM 760 N N . LEU A 1 101 ? 4.011 0.301 8.228 1.00 88.00 101 LEU A N 1
ATOM 761 C CA . LEU A 1 101 ? 4.431 0.704 6.891 1.00 88.00 101 LEU A CA 1
ATOM 762 C C . LEU A 1 101 ? 5.559 1.722 7.005 1.00 88.00 101 LEU A C 1
ATOM 764 O O . LEU A 1 101 ? 5.472 2.625 7.835 1.00 88.00 101 LEU A O 1
ATOM 768 N N . PRO A 1 102 ? 6.600 1.618 6.161 1.00 88.19 102 PRO A N 1
ATOM 769 C CA . PRO A 1 102 ? 7.614 2.653 6.119 1.00 88.19 102 PRO A CA 1
ATOM 770 C C . PRO A 1 102 ? 6.940 3.979 5.759 1.00 88.19 102 PRO A C 1
ATOM 772 O O . PRO A 1 102 ? 6.100 4.037 4.866 1.00 88.19 102 PRO A O 1
ATOM 775 N N . MET A 1 103 ? 7.311 5.052 6.444 1.00 71.62 103 MET A N 1
ATOM 776 C CA . MET A 1 103 ? 6.880 6.402 6.097 1.00 71.62 103 MET A CA 1
ATOM 777 C C . MET A 1 103 ? 7.999 7.103 5.335 1.00 71.62 103 MET A C 1
ATOM 779 O O . MET A 1 103 ? 9.180 6.911 5.633 1.00 71.62 103 MET A O 1
ATOM 783 N N . ILE A 1 104 ? 7.643 7.946 4.361 1.00 65.12 104 ILE A N 1
ATOM 784 C CA . ILE A 1 104 ? 8.614 8.884 3.789 1.00 65.12 104 ILE A CA 1
ATOM 785 C C . ILE A 1 104 ? 9.049 9.812 4.921 1.00 65.12 104 ILE A C 1
ATOM 787 O O . ILE A 1 104 ? 8.248 10.595 5.433 1.00 65.12 104 ILE A O 1
ATOM 791 N N . ASN A 1 105 ? 10.318 9.733 5.312 1.00 57.59 105 ASN A N 1
ATOM 792 C CA . ASN A 1 105 ? 10.900 10.754 6.161 1.00 57.59 105 ASN A CA 1
ATOM 793 C C . ASN A 1 105 ? 11.019 12.032 5.322 1.00 57.59 105 ASN A C 1
ATOM 795 O O . ASN A 1 105 ? 11.884 12.126 4.453 1.00 57.59 105 ASN A O 1
ATOM 799 N N . MET A 1 106 ? 10.140 13.009 5.558 1.00 51.09 106 MET A N 1
ATOM 800 C CA . MET A 1 106 ? 10.157 14.278 4.818 1.00 51.09 106 MET A CA 1
ATOM 801 C C . MET A 1 106 ? 11.475 15.054 4.996 1.00 51.09 106 MET A C 1
ATOM 803 O O . MET A 1 106 ? 11.770 15.918 4.180 1.00 51.09 106 MET A O 1
ATOM 807 N N . ASN A 1 107 ? 12.304 14.708 5.991 1.00 49.66 107 A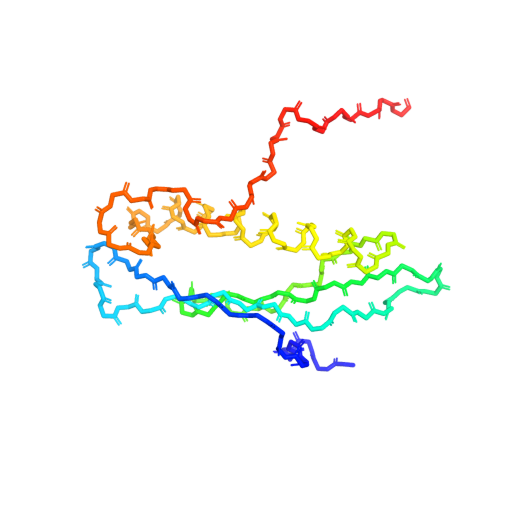SN A N 1
ATOM 808 C CA . ASN A 1 107 ? 13.637 15.291 6.186 1.00 49.66 107 ASN A CA 1
ATOM 809 C C . ASN A 1 107 ? 14.736 14.649 5.315 1.00 49.66 107 ASN A C 1
ATOM 811 O O . ASN A 1 107 ? 15.885 15.066 5.405 1.00 49.66 107 ASN A O 1
ATOM 815 N N . GLN A 1 108 ? 14.424 13.626 4.511 1.00 44.56 108 GLN A N 1
ATOM 816 C CA . GLN A 1 108 ? 15.382 12.969 3.607 1.00 44.56 108 GLN A CA 1
ATOM 817 C C . GLN A 1 108 ? 15.185 13.334 2.131 1.00 44.56 108 GLN A C 1
ATOM 819 O O . GLN A 1 108 ? 15.915 12.835 1.277 1.00 44.56 108 GLN A O 1
ATOM 824 N N . ILE A 1 109 ? 14.229 14.211 1.813 1.00 45.97 109 ILE A N 1
ATOM 825 C CA . ILE A 1 109 ? 14.141 14.806 0.480 1.00 45.97 109 ILE A CA 1
ATOM 826 C C . ILE A 1 109 ? 15.078 16.015 0.479 1.00 45.97 109 ILE A C 1
ATOM 828 O O . ILE A 1 109 ? 14.650 17.149 0.688 1.00 45.97 109 ILE A O 1
ATOM 832 N N . GLU A 1 110 ? 16.373 15.777 0.272 1.00 42.25 110 GLU A N 1
ATOM 833 C CA . GLU A 1 110 ? 17.246 16.838 -0.222 1.00 42.25 110 GLU A CA 1
ATOM 834 C C . GLU A 1 110 ? 16.748 17.199 -1.623 1.00 42.25 110 GLU A C 1
ATOM 836 O O . GLU A 1 110 ? 17.032 16.527 -2.614 1.00 42.25 110 GLU A O 1
ATOM 841 N N . VAL A 1 111 ? 15.925 18.243 -1.700 1.00 46.56 111 VAL A N 1
ATOM 842 C CA . VAL A 1 111 ? 15.682 18.942 -2.958 1.00 46.56 111 VAL A CA 1
ATOM 843 C C . VAL A 1 111 ? 17.023 19.516 -3.383 1.00 46.56 111 VAL A C 1
ATOM 845 O O . VAL A 1 111 ? 17.464 20.537 -2.860 1.00 46.56 111 VAL A O 1
ATOM 848 N N . SER A 1 112 ? 17.688 18.825 -4.307 1.00 34.12 112 SER A N 1
ATOM 849 C CA . SER A 1 112 ? 18.831 19.385 -5.012 1.00 34.12 112 SER A CA 1
ATOM 850 C C . SER A 1 112 ? 18.354 20.692 -5.655 1.00 34.12 112 SER A C 1
ATOM 852 O O . SER A 1 112 ? 17.394 20.650 -6.433 1.00 34.12 112 SER A O 1
ATOM 854 N N . PRO A 1 113 ? 18.932 21.855 -5.305 1.00 44.53 113 PRO A N 1
ATOM 855 C CA . PRO A 1 113 ? 18.571 23.094 -5.969 1.00 44.53 113 PRO A CA 1
ATOM 856 C C . PRO A 1 113 ? 18.895 22.967 -7.461 1.00 44.53 113 PRO A C 1
ATOM 858 O O . PRO A 1 113 ? 19.913 22.378 -7.834 1.00 44.53 113 PRO A O 1
ATOM 861 N N . ALA A 1 114 ? 17.958 23.455 -8.275 1.00 52.44 114 ALA A N 1
ATOM 862 C CA . ALA A 1 114 ? 18.068 23.553 -9.726 1.00 52.44 114 ALA A CA 1
ATOM 863 C C . ALA A 1 114 ? 19.190 24.507 -10.157 1.00 52.44 114 ALA A C 1
ATOM 865 O O . ALA A 1 114 ? 19.481 25.458 -9.393 1.00 52.44 114 ALA A O 1
#

Nearest PDB structures (foldseek):
  7pd7-assembly1_A  TM=4.762E-01  e=5.157E-01  Chondromyces crocatus
  8dga-assembly1_K  TM=5.206E-01  e=1.957E+00  Drosophila melanogaster
  7r97-assembly1_B  TM=4.859E-01  e=1.552E+00  Escherichia coli K-12
  6cib-assembly4_D  TM=4.153E-01  e=2.197E+00  Methanopyrus kandleri AV19
  6cib-assembly6_F  TM=4.232E-01  e=2.615E+00  Methanopyrus kandleri AV19

Foldseek 3Di:
DPQADQAAWDDKAWKAWPVGRVQIKMKTWHQWDQDDPLRKIWIWIFIPSLVPGTIDTAIDNDRVRNVLRRLQVSQVVQVVSCVVVVIQIDGPPPDDSSNPTDHPPPVPPPPPDD

Mean predicted aligned error: 7.42 Å

Solvent-accessible surface area (backbone atoms only — not comparable to full-atom values): 6510 Å² total; per-residue (Å²): 132,68,84,75,64,56,72,60,72,74,46,75,48,70,29,29,27,76,89,42,66,88,48,57,33,36,42,39,32,19,55,60,40,73,72,46,98,88,59,28,13,25,13,24,33,33,40,38,78,68,89,65,58,61,50,45,77,28,67,22,80,36,58,67,50,2,46,56,47,32,44,21,50,50,30,49,51,53,53,51,49,31,68,75,67,73,48,49,69,34,36,70,73,95,83,43,82,63,66,88,38,56,63,73,59,78,89,69,66,77,74,75,81,129

Secondary structure (DSSP, 8-state):
--TT---SEEEEEEEEETTEEEEEEEEEEEPPEE-STT--EEEEEEEESSS----EEEEESSHHHHHHHHHHHHHHHHHHHHHHH-SPEESSSTT-TTTTS----GGG------

=== Feature glossary ===
The record interleaves many kinds of information about one protein. Here is each kind framed as the question it answers.

Q: What does the local fold look like, residue by residue?
A: A 3Di character summarizes, for each residue, the relative orientation of the Cα frame of its nearest spatial neighbor. Because it encodes fold topology rather than chemistry, 3Di alignments detect remote structural similarity that sequence alignment misses.

Q: Which residues are in helices, strands, or loops?
A: Secondary structure is the local, repeating backbone conformation. DSSP classifies it into eight states by reading the hydrogen-bond network: three helix types (H, G, I), two β types (E, B), two non-regular types (T, S), and unstructured coil (-).

Q: How big and how compact is the whole molecule?
A: Three whole-structure scalars: the radius of gyration (RMS distance of Cα from centroid, in Å), the count of Cα–Cα contacts (pairs closer than 8 Å and separated by more than four residues in sequence — i.e. tertiary, not local, contacts), and the bounding-box dimensions. Together they distinguish compact globular folds from extended fibres or disordered chains.

Q: How confident is the AlphaFold model at each residue?
A: For AlphaFold models, the B-factor field carries pLDDT — the model's own estimate of local accuracy on a 0–100 scale. Regions with pLDDT<50 should be treated as essentially unmodeled; they often correspond to intrinsically disordered segments.

Q: What family and function is it annotated with?
A: Functional annotations link the protein to curated databases. InterPro entries identify conserved domains and families by matching the sequence against member-database signatures (Pfam, PROSITE, CDD, …). Gene Ontology (GO) terms describe molecular function, biological process, and cellular component in a controlled vocabulary. CATH places the structure in a hierarchical fold classification (Class/Architecture/Topology/Homologous-superfamily). The organism is the source species.

Q: What known structures does this most resemble?
A: Nearest PDB neighbors are the top structural matches found by Foldseek when searching this structure against the entire Protein Data Bank. Each hit reports a TM-score (0 to 1; >0.5 almost always implies the same fold) and an E-value. These are *structural* homologs — they may share no detectable sequence similarity.

Q: Which residues are buried vs exposed?
A: Solvent-accessible surface area (SASA) is the area in Å² traced out by the centre of a 1.4 Å probe sphere (a water molecule) rolled over the protein's van der Waals surface (Shrake–Rupley / Lee–Richards construction). Buried residues have near-zero SASA; fully exposed residues can exceed 200 Å². The total SASA scales roughly with the number of surface residues.

Q: What are the backbone torsion angles?
A: φ (phi) and ψ (psi) are the two rotatable backbone dihedrals per residue: φ is the C(i-1)–N–Cα–C torsion, ψ is the N–Cα–C–N(i+1) torsion, both in degrees on (−180°, 180°]. α-helical residues cluster near (−60°, −45°); β-strand residues near (−120°, +130°). A Ramachandran plot is simply a scatter of (φ, ψ) for every residue.

Q: Are the domains correctly placed relative to each other?
A: Predicted aligned error is AlphaFold's pairwise confidence. Unlike pLDDT (per-residue), PAE is per-residue-pair and captures whether two parts of the structure are correctly placed relative to each other. Units are ångströms of expected positional error.

Q: What if only a Cα trace is available?
A: P-SEA three-state annotation labels each residue as helix, strand, or coil based purely on the geometry of the Cα trace. It serves as a fallback when the full backbone (and thus DSSP) is unavailable.

Q: What is the amino-acid chain?
A: This is the polypeptide sequence — one letter per residue, N-terminus first. Length ranges from a few dozen residues for small domains to over a thousand for large multi-domain proteins.

Q: What do the rendered images show?
A: The six renders are orthographic views along the three Cartesian axes in both directions. Representation (cartoon, sticks, or surface) and color scheme (sequence-rainbow or by-chain) vary across proteins so the training set covers all the common visualization conventions.

Q: What do the diagnostic plots show?
A: Plot images: a contact map (which residues are close in 3D, as an N×N binary image), a Ramachandran scatter (backbone torsion angles, revealing secondary-structure composition at a glance), and — for AlphaFold structures — a PAE heatmap (pairwise prediction confidence).

Q: How mobile is each atom in the crystal?
A: B-factor (Debye–Waller factor) reflects atomic displacement in the crystal lattice. It is an experimental observable (units Å²), not a prediction; low values mean the atom is pinned down, high values mean it moves or is heterogeneous across the crystal.

Q: Where is each backbone atom in 3D?
A: The mmCIF table is the protein's shape written out atom by atom. For each backbone N, Cα, C, and carbonyl O, it records an (x, y, z) co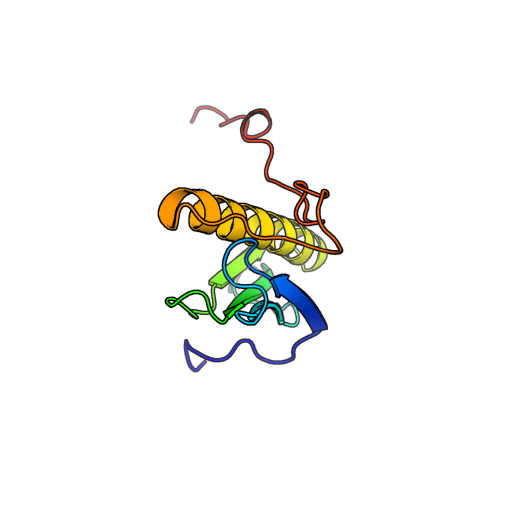ordinate triple in Å plus the residue type, chain letter, and residue number.